Protein AF-A0A961VD46-F1 (afdb_monomer_lite)

Secondary structure (DSSP, 8-state):
--TT--HHHHHHHHHHTTPPPPGGGTTT-SS---GGG--PPPTTS-TTGGGSTTS-----TT-B-TTS-BSSPP----

Structure (mmCIF, N/CA/C/O backbone):
data_AF-A0A961VD46-F1
#
_entry.id   AF-A0A961VD46-F1
#
loop_
_atom_site.group_PDB
_atom_site.id
_atom_site.type_symbol
_atom_site.label_atom_id
_atom_site.label_alt_id
_atom_site.label_comp_id
_atom_site.label_asym_id
_atom_site.label_entity_id
_atom_site.label_seq_id
_atom_site.pdbx_PDB_ins_code
_atom_site.Cartn_x
_atom_site.Cartn_y
_atom_site.Cartn_z
_atom_site.occupancy
_atom_site.B_iso_or_equiv
_atom_site.auth_seq_id
_atom_site.auth_comp_id
_atom_site.auth_asym_id
_atom_site.auth_atom_id
_atom_site.pdbx_PDB_model_num
ATOM 1 N N . PRO A 1 1 ? 8.140 12.213 -2.440 1.00 90.88 1 PRO A N 1
ATOM 2 C CA . PRO A 1 1 ? 8.756 11.963 -3.770 1.00 90.88 1 PRO A CA 1
ATOM 3 C C . PRO A 1 1 ? 7.760 11.411 -4.805 1.00 90.88 1 PRO A C 1
ATOM 5 O O . PRO A 1 1 ? 7.773 11.882 -5.928 1.00 90.88 1 PRO A O 1
ATOM 8 N N . LEU A 1 2 ? 6.878 10.472 -4.439 1.00 95.31 2 LEU A N 1
ATOM 9 C CA . LEU A 1 2 ? 5.974 9.786 -5.384 1.00 95.31 2 LEU A CA 1
ATOM 10 C C . LEU A 1 2 ? 4.527 10.320 -5.388 1.00 95.31 2 LEU A C 1
ATOM 12 O O . LEU A 1 2 ? 3.603 9.602 -5.741 1.00 95.31 2 LEU A O 1
ATOM 16 N N . ALA A 1 3 ? 4.292 11.562 -4.953 1.00 93.88 3 ALA A N 1
ATOM 17 C CA . ALA A 1 3 ? 2.927 12.083 -4.790 1.00 93.88 3 ALA A CA 1
ATOM 18 C C . ALA A 1 3 ? 2.164 12.249 -6.120 1.00 93.88 3 ALA A C 1
ATOM 20 O O . ALA A 1 3 ? 0.939 12.214 -6.120 1.00 93.88 3 ALA A O 1
ATOM 21 N N . SER A 1 4 ? 2.882 12.436 -7.232 1.00 96.56 4 SER A N 1
ATOM 22 C CA . SER A 1 4 ? 2.318 12.557 -8.581 1.00 96.56 4 SER A CA 1
ATOM 23 C C . SER A 1 4 ? 2.256 11.234 -9.345 1.00 96.56 4 SER A C 1
ATOM 25 O O . SER A 1 4 ? 1.742 11.220 -10.457 1.00 96.56 4 SER A O 1
ATOM 27 N N . PHE A 1 5 ? 2.795 10.143 -8.792 1.00 97.31 5 PHE A N 1
ATOM 28 C CA . PHE A 1 5 ? 2.780 8.845 -9.461 1.00 97.31 5 PHE A CA 1
ATOM 29 C C . PHE A 1 5 ? 1.376 8.249 -9.404 1.00 97.31 5 PHE A C 1
ATOM 31 O O . PHE A 1 5 ? 0.753 8.173 -8.342 1.00 97.31 5 PHE A O 1
ATOM 38 N N . THR A 1 6 ? 0.908 7.768 -10.546 1.00 96.19 6 THR A N 1
ATOM 39 C CA . THR A 1 6 ? -0.255 6.890 -10.634 1.00 96.19 6 THR A CA 1
ATOM 40 C C . THR A 1 6 ? 0.139 5.445 -10.313 1.00 96.19 6 THR A C 1
ATOM 42 O O . THR A 1 6 ? 1.319 5.092 -10.243 1.00 96.19 6 THR A O 1
ATOM 45 N N . SER A 1 7 ? -0.848 4.563 -10.141 1.00 91.44 7 SER A N 1
ATOM 46 C CA . SER A 1 7 ? -0.595 3.122 -9.991 1.00 91.44 7 SER A CA 1
ATOM 47 C C . SER A 1 7 ? 0.104 2.516 -11.214 1.00 91.44 7 SER A C 1
ATOM 49 O O . SER A 1 7 ? 0.916 1.604 -11.061 1.00 91.44 7 SER A O 1
ATOM 51 N N . VAL A 1 8 ? -0.177 3.043 -12.409 1.00 95.25 8 VAL A N 1
ATOM 52 C CA . VAL A 1 8 ? 0.469 2.626 -13.660 1.00 95.25 8 VAL A CA 1
ATOM 53 C C . VAL A 1 8 ? 1.945 3.018 -13.652 1.00 95.25 8 VAL A C 1
ATOM 55 O O . VAL A 1 8 ? 2.787 2.187 -13.988 1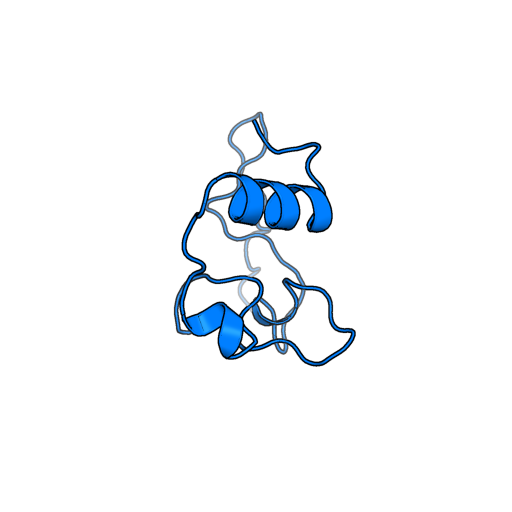.00 95.25 8 VAL A O 1
ATOM 58 N N . ASP A 1 9 ? 2.270 4.228 -13.188 1.00 97.62 9 ASP A N 1
ATOM 59 C CA . ASP A 1 9 ? 3.658 4.697 -13.092 1.00 97.62 9 ASP A CA 1
ATOM 60 C C . ASP A 1 9 ? 4.472 3.845 -12.113 1.00 97.62 9 ASP A C 1
ATOM 62 O O . ASP A 1 9 ? 5.601 3.459 -12.411 1.00 97.62 9 ASP A O 1
ATOM 66 N N . VAL A 1 10 ? 3.886 3.489 -10.962 1.00 95.56 10 VAL A N 1
ATOM 67 C CA . VAL A 1 10 ? 4.530 2.593 -9.986 1.00 95.56 10 VAL A CA 1
ATOM 68 C C . VAL A 1 10 ? 4.803 1.222 -10.605 1.00 95.56 10 VAL A C 1
ATOM 70 O O . VAL A 1 10 ? 5.922 0.723 -10.502 1.00 95.56 10 VAL A O 1
ATOM 73 N N . ALA A 1 11 ? 3.817 0.622 -11.280 1.00 94.25 11 ALA A N 1
ATOM 74 C CA . ALA A 1 11 ? 3.979 -0.686 -11.912 1.00 94.25 11 ALA A CA 1
ATOM 75 C C . ALA A 1 11 ? 5.035 -0.667 -13.032 1.00 94.25 11 ALA A C 1
ATOM 77 O O . ALA A 1 11 ? 5.862 -1.577 -13.121 1.00 94.25 11 ALA A O 1
ATOM 78 N N . ALA A 1 12 ? 5.042 0.385 -13.858 1.00 97.50 12 ALA A N 1
ATOM 79 C CA . ALA A 1 12 ? 6.034 0.571 -14.911 1.00 97.50 12 ALA A CA 1
ATOM 80 C C . ALA A 1 12 ? 7.447 0.720 -14.332 1.00 97.50 12 ALA A C 1
ATOM 82 O O . ALA A 1 12 ? 8.374 0.070 -14.813 1.00 97.50 12 ALA A O 1
ATOM 83 N N . TYR A 1 13 ? 7.600 1.510 -13.265 1.00 98.00 13 TYR A N 1
ATOM 84 C CA . TYR A 1 13 ? 8.880 1.700 -12.590 1.00 98.00 13 TYR A CA 1
ATOM 85 C C . TYR A 1 13 ? 9.391 0.399 -11.959 1.00 98.00 13 TYR A C 1
ATOM 87 O O . TYR A 1 13 ? 10.544 0.030 -12.160 1.00 98.00 13 TYR A O 1
ATOM 95 N N . MET A 1 14 ? 8.529 -0.342 -11.253 1.00 97.56 14 MET A N 1
ATOM 96 C CA . MET A 1 14 ? 8.903 -1.639 -10.678 1.00 97.56 14 MET A CA 1
ATOM 97 C C . MET A 1 14 ? 9.403 -2.612 -11.747 1.00 97.56 14 MET A C 1
ATOM 99 O O . MET A 1 14 ? 10.427 -3.255 -11.542 1.00 97.56 14 MET A O 1
ATOM 103 N N . LYS A 1 15 ? 8.722 -2.677 -12.899 1.00 97.38 15 LYS A N 1
ATOM 104 C CA . LYS A 1 15 ? 9.130 -3.525 -14.025 1.00 97.38 15 LYS A CA 1
ATOM 105 C C . LYS A 1 15 ? 10.446 -3.069 -14.657 1.00 97.38 15 LYS A C 1
ATOM 107 O O . LYS A 1 15 ? 11.276 -3.907 -14.972 1.00 97.38 15 LYS A O 1
ATOM 112 N N . ALA A 1 16 ? 10.635 -1.766 -14.858 1.00 98.38 16 ALA A N 1
ATOM 113 C CA . ALA A 1 16 ? 11.846 -1.222 -15.480 1.00 98.38 16 ALA A CA 1
ATOM 114 C C . ALA A 1 16 ? 13.113 -1.430 -14.631 1.00 98.38 16 ALA A C 1
ATOM 116 O O . ALA A 1 16 ? 14.219 -1.355 -15.160 1.00 98.38 16 ALA A O 1
ATOM 117 N N . HIS A 1 17 ? 12.946 -1.668 -13.330 1.00 98.38 17 HIS A N 1
ATOM 118 C CA . HIS A 1 17 ? 14.031 -1.812 -12.362 1.00 98.38 17 HIS A CA 1
ATOM 119 C C . HIS A 1 17 ? 14.068 -3.190 -11.686 1.00 98.38 17 HIS A C 1
ATOM 121 O O . HIS A 1 17 ? 14.730 -3.333 -10.660 1.00 98.38 17 HIS A O 1
ATOM 127 N N . ASP A 1 18 ? 13.346 -4.178 -12.224 1.00 97.94 18 ASP A N 1
ATOM 128 C CA . ASP A 1 18 ? 13.290 -5.552 -11.708 1.00 97.94 18 ASP A CA 1
ATOM 129 C C . ASP A 1 18 ? 13.010 -5.633 -10.192 1.00 97.94 18 ASP A C 1
ATOM 131 O O . ASP A 1 18 ? 13.560 -6.463 -9.465 1.00 97.94 18 ASP A O 1
ATOM 135 N N . LEU A 1 19 ? 12.139 -4.748 -9.690 1.00 97.94 19 LEU A N 1
ATOM 136 C CA . LEU A 1 19 ? 11.792 -4.707 -8.273 1.00 97.94 19 LEU A CA 1
ATOM 137 C C . LEU A 1 19 ? 10.787 -5.820 -7.946 1.00 97.94 19 LEU A C 1
ATOM 139 O O . LEU A 1 19 ? 9.701 -5.854 -8.539 1.00 97.94 19 LEU A O 1
ATOM 143 N N . PRO A 1 20 ? 11.085 -6.706 -6.978 1.00 96.81 20 PRO A N 1
ATOM 144 C CA . PRO A 1 20 ? 10.180 -7.792 -6.640 1.00 96.81 20 PRO A CA 1
ATOM 145 C C . PRO A 1 20 ? 8.900 -7.243 -5.986 1.00 96.81 20 PRO A C 1
ATOM 147 O O . PRO A 1 20 ? 8.978 -6.412 -5.073 1.00 96.81 20 PRO A O 1
ATOM 150 N N . PRO A 1 21 ? 7.706 -7.700 -6.404 1.00 95.50 21 PRO A N 1
ATOM 151 C CA . PRO A 1 21 ? 6.475 -7.374 -5.704 1.00 95.50 21 PRO A CA 1
ATOM 152 C C . PRO A 1 21 ? 6.406 -8.114 -4.366 1.00 95.50 21 PRO A C 1
ATOM 154 O O . PRO A 1 21 ? 6.998 -9.177 -4.178 1.00 95.50 21 PRO A O 1
ATOM 157 N N . HIS A 1 22 ? 5.616 -7.582 -3.435 1.00 96.56 22 HIS A N 1
ATOM 158 C CA . HIS A 1 22 ? 5.281 -8.327 -2.228 1.00 96.56 22 HIS A CA 1
ATOM 159 C C . HIS A 1 22 ? 4.439 -9.568 -2.604 1.00 96.56 22 HIS A C 1
ATOM 161 O O . HIS A 1 22 ? 3.479 -9.405 -3.360 1.00 96.56 22 HIS A O 1
ATOM 167 N N . PRO A 1 23 ? 4.707 -10.775 -2.062 1.00 97.25 23 PRO A N 1
ATOM 168 C CA . PRO A 1 23 ? 4.008 -12.008 -2.455 1.00 97.25 23 PRO A CA 1
ATOM 169 C C . PRO A 1 23 ? 2.476 -11.910 -2.406 1.00 97.25 23 PRO A C 1
ATOM 171 O O . PRO A 1 23 ? 1.798 -12.271 -3.363 1.00 97.25 23 PRO A O 1
ATOM 174 N N . LEU A 1 24 ? 1.939 -11.294 -1.347 1.00 97.38 24 LEU A N 1
ATOM 175 C CA . LEU A 1 24 ? 0.496 -11.068 -1.171 1.00 97.38 24 LEU A CA 1
ATOM 176 C C . LEU A 1 24 ? -0.175 -10.260 -2.301 1.00 97.38 24 LEU A C 1
ATOM 178 O O . LEU A 1 24 ? -1.395 -10.309 -2.440 1.00 97.38 24 LEU A O 1
ATOM 182 N N . VAL A 1 25 ? 0.571 -9.524 -3.131 1.00 95.56 25 VAL A N 1
ATOM 183 C CA . VAL A 1 25 ? -0.016 -8.841 -4.298 1.00 95.56 25 VAL A CA 1
ATOM 184 C C . VAL A 1 25 ? -0.624 -9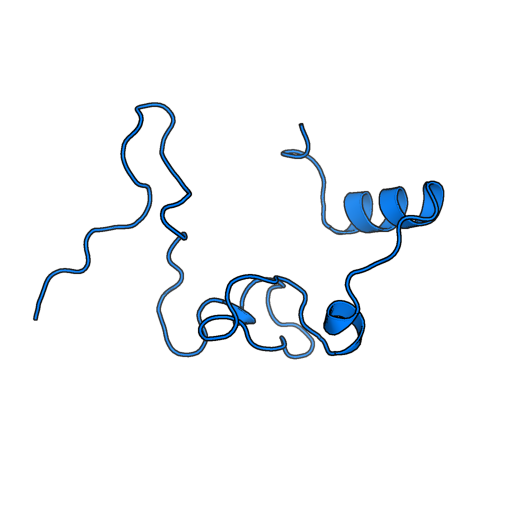.860 -5.265 1.00 95.56 25 VAL A C 1
ATOM 186 O O . VAL A 1 25 ? -1.713 -9.620 -5.785 1.00 95.56 25 VAL A O 1
ATOM 189 N N . ALA A 1 26 ? 0.017 -11.021 -5.445 1.00 95.19 26 ALA A N 1
ATOM 190 C CA . ALA A 1 26 ? -0.506 -12.111 -6.271 1.00 95.19 26 ALA A CA 1
ATOM 191 C C . ALA A 1 26 ? -1.791 -12.732 -5.692 1.00 95.19 26 ALA A C 1
ATOM 193 O O . ALA A 1 26 ? -2.599 -13.291 -6.427 1.00 95.19 26 ALA A O 1
ATOM 194 N N . GLU A 1 27 ? -2.010 -12.580 -4.386 1.00 96.38 27 GLU A N 1
ATOM 195 C CA . GLU A 1 27 ? -3.204 -13.036 -3.668 1.00 96.38 27 GLU A CA 1
ATOM 196 C C . GLU A 1 27 ? -4.306 -11.957 -3.598 1.00 96.38 27 GLU A C 1
ATOM 198 O O . GLU A 1 27 ? -5.320 -12.132 -2.925 1.00 96.38 27 GLU A O 1
ATOM 203 N N . GLY A 1 28 ? -4.125 -10.822 -4.287 1.00 95.44 28 GLY A N 1
ATOM 204 C CA . GLY A 1 28 ? -5.118 -9.746 -4.369 1.00 95.44 28 GLY A CA 1
ATOM 205 C C . GLY A 1 28 ? -4.997 -8.667 -3.287 1.00 95.44 28 GLY A C 1
ATOM 206 O O . GLY A 1 28 ? -5.895 -7.833 -3.150 1.00 95.44 28 GLY A O 1
ATOM 207 N N . TYR A 1 29 ? -3.902 -8.627 -2.522 1.00 97.19 29 TYR A N 1
ATOM 208 C CA . TYR A 1 29 ? -3.650 -7.562 -1.545 1.00 97.19 29 TYR A CA 1
ATOM 209 C C . TYR A 1 29 ? -2.978 -6.347 -2.204 1.00 97.19 29 TYR A C 1
ATOM 211 O O . TYR A 1 29 ? -1.758 -6.191 -2.165 1.00 97.19 29 TYR A O 1
ATOM 219 N N . LEU A 1 30 ? -3.778 -5.448 -2.788 1.00 94.81 30 LEU A N 1
ATOM 220 C CA . LEU A 1 30 ? -3.266 -4.256 -3.489 1.00 94.81 30 LEU A CA 1
ATOM 221 C C . LEU A 1 30 ? -2.872 -3.090 -2.561 1.00 94.81 30 LEU A C 1
ATOM 223 O O . LEU A 1 30 ? -2.181 -2.163 -2.980 1.00 94.81 30 LEU A O 1
ATOM 227 N N . SER A 1 31 ? -3.269 -3.136 -1.288 1.00 95.88 31 SER A N 1
ATOM 228 C CA . SER A 1 31 ? -2.809 -2.216 -0.245 1.00 95.88 31 SER A CA 1
ATOM 229 C C . SER A 1 31 ? -2.549 -2.998 1.031 1.00 95.88 31 SER A C 1
ATOM 231 O O . SER A 1 31 ? -3.489 -3.489 1.647 1.00 95.88 31 SER A O 1
ATOM 233 N N . ILE A 1 32 ? -1.284 -3.102 1.437 1.00 96.44 32 ILE A N 1
ATOM 234 C CA . ILE A 1 32 ? -0.855 -3.945 2.559 1.00 96.44 32 ILE A CA 1
ATOM 235 C C . ILE A 1 32 ? -0.595 -3.075 3.795 1.00 96.44 32 ILE A C 1
ATOM 237 O O . ILE A 1 32 ? 0.064 -2.038 3.719 1.00 96.44 32 ILE A O 1
ATOM 241 N N . GLY A 1 33 ? -1.148 -3.473 4.940 1.00 94.25 33 GLY A N 1
ATOM 242 C CA . GLY A 1 33 ? -0.874 -2.880 6.249 1.00 94.25 33 GLY A CA 1
ATOM 243 C C . GLY A 1 33 ? -0.733 -3.959 7.318 1.00 94.25 33 GLY A C 1
ATOM 244 O O . GLY A 1 33 ? -0.202 -5.032 7.052 1.00 94.25 33 GLY A O 1
ATOM 245 N N . CYS A 1 34 ? -1.229 -3.701 8.530 1.00 94.19 34 CYS A N 1
ATOM 246 C CA .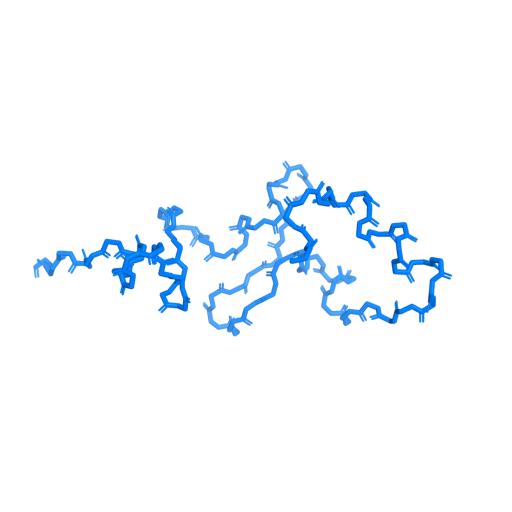 CYS A 1 34 ? -1.260 -4.720 9.579 1.00 94.19 34 CYS A CA 1
ATOM 247 C C . CYS A 1 34 ? -2.226 -5.857 9.205 1.00 94.19 34 CYS A C 1
ATOM 249 O O . CYS A 1 34 ? -3.313 -5.598 8.677 1.00 94.19 34 CYS A O 1
ATOM 251 N N . ALA A 1 35 ? -1.864 -7.091 9.564 1.00 93.88 35 ALA A N 1
ATOM 252 C CA . ALA A 1 35 ? -2.658 -8.295 9.313 1.00 93.88 35 ALA A CA 1
ATOM 253 C C . ALA A 1 35 ? -4.156 -8.190 9.695 1.00 93.88 35 ALA A C 1
ATOM 255 O O . ALA A 1 35 ? -4.983 -8.530 8.855 1.00 93.88 35 ALA A O 1
ATOM 256 N N . PRO A 1 36 ? -4.566 -7.664 10.874 1.00 91.62 36 PRO A N 1
ATOM 257 C CA . PRO A 1 36 ? -5.986 -7.649 11.254 1.00 91.62 36 PRO A CA 1
ATOM 258 C C . PRO A 1 36 ? -6.842 -6.628 10.486 1.00 91.62 36 PRO A C 1
ATOM 260 O O . PRO A 1 36 ? -8.060 -6.619 10.628 1.00 91.62 36 PRO A O 1
ATOM 263 N N . CYS A 1 37 ? -6.227 -5.728 9.712 1.00 89.81 37 CYS A N 1
ATOM 264 C CA . CYS A 1 37 ? -6.911 -4.609 9.052 1.00 89.81 37 CYS A CA 1
ATOM 265 C C . CYS A 1 37 ? -6.595 -4.546 7.552 1.00 89.81 37 CYS A C 1
ATOM 267 O O . CYS A 1 37 ? -6.567 -3.462 6.963 1.00 89.81 37 CYS A O 1
ATOM 269 N N . THR A 1 38 ? -6.285 -5.695 6.954 1.00 95.50 38 THR A N 1
ATOM 270 C CA . THR A 1 38 ? -5.972 -5.815 5.533 1.00 95.50 38 THR A CA 1
ATOM 271 C C . THR A 1 38 ? -6.648 -7.064 4.980 1.00 95.50 38 THR A C 1
ATOM 273 O O . THR A 1 38 ? -6.464 -8.152 5.509 1.00 95.50 38 THR A O 1
ATOM 276 N N . THR A 1 39 ? -7.421 -6.907 3.910 1.00 96.69 39 THR A N 1
ATOM 277 C CA . THR A 1 39 ? -8.064 -8.009 3.179 1.00 96.69 39 THR A CA 1
ATOM 278 C C . THR A 1 39 ? -7.765 -7.887 1.682 1.00 96.69 39 THR A C 1
ATOM 280 O O . THR A 1 39 ? -7.457 -6.776 1.232 1.00 96.69 39 THR A O 1
ATOM 283 N N . PRO A 1 40 ? -7.865 -8.977 0.899 1.00 97.25 40 PRO A N 1
ATOM 284 C CA . PRO A 1 40 ? -7.826 -8.888 -0.554 1.00 97.25 40 PRO A CA 1
ATOM 285 C C . PRO A 1 40 ? -8.935 -7.973 -1.087 1.00 97.25 40 PRO A C 1
ATOM 287 O O . PRO A 1 40 ? -10.007 -7.835 -0.479 1.00 97.25 40 PRO A O 1
ATOM 290 N N . VAL A 1 41 ? -8.686 -7.357 -2.239 1.00 96.56 41 VAL A N 1
ATOM 291 C CA . VAL A 1 41 ? -9.708 -6.602 -2.974 1.00 96.56 41 VAL A CA 1
ATOM 292 C C . VAL A 1 41 ? -10.374 -7.482 -4.029 1.00 96.56 41 VAL A C 1
ATOM 294 O O . VAL A 1 41 ? -9.765 -8.412 -4.558 1.00 96.56 41 VAL A O 1
ATOM 297 N N . LYS A 1 42 ? -11.639 -7.195 -4.340 1.00 94.31 42 LYS A N 1
ATOM 298 C CA . LYS A 1 42 ? -12.362 -7.847 -5.443 1.00 94.31 42 LYS A CA 1
ATOM 299 C C . LYS A 1 42 ? -12.078 -7.139 -6.776 1.00 94.31 42 LYS A C 1
ATOM 301 O O . LYS A 1 42 ? -11.712 -5.962 -6.770 1.00 94.31 42 LYS A O 1
ATOM 306 N N . PRO A 1 43 ? -12.288 -7.804 -7.928 1.00 93.06 43 PRO A N 1
ATOM 307 C CA . PRO A 1 43 ? -12.198 -7.146 -9.229 1.00 93.06 43 PRO A CA 1
ATOM 308 C C . PRO A 1 43 ? -13.078 -5.889 -9.290 1.00 93.06 43 PRO A C 1
ATOM 310 O O . PRO A 1 43 ? -14.258 -5.939 -8.951 1.00 93.06 43 PRO A O 1
ATOM 313 N N . GLY A 1 44 ? -12.491 -4.765 -9.706 1.00 92.56 44 GLY A N 1
ATOM 314 C CA . GLY A 1 44 ? -13.173 -3.469 -9.806 1.00 92.56 44 GLY A CA 1
ATOM 315 C C . GLY A 1 44 ? -13.267 -2.663 -8.503 1.00 92.56 44 GLY A C 1
ATOM 316 O O . GLY A 1 44 ? -13.717 -1.520 -8.548 1.00 92.56 44 GLY A O 1
ATOM 317 N N . GLU A 1 45 ? -12.836 -3.200 -7.357 1.00 93.62 45 GLU A N 1
ATOM 318 C CA . GLU A 1 45 ? -12.737 -2.414 -6.122 1.00 93.62 45 GLU A CA 1
ATOM 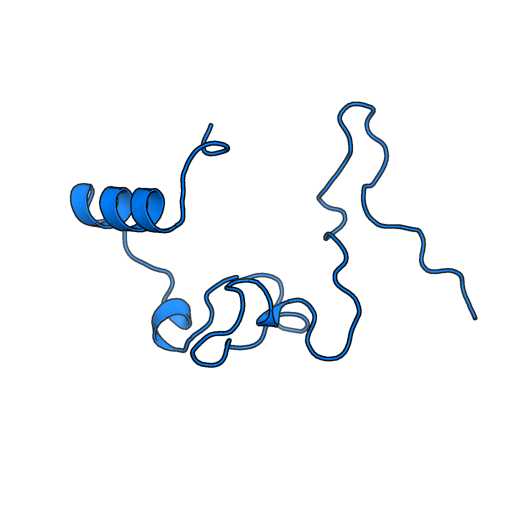319 C C . GLU A 1 45 ? -11.555 -1.429 -6.161 1.00 93.62 45 GLU A C 1
ATOM 321 O O . GLU A 1 45 ? -10.536 -1.662 -6.813 1.00 93.62 45 GLU A O 1
ATOM 326 N N . ASP A 1 46 ? -11.675 -0.338 -5.398 1.00 93.12 46 ASP A N 1
ATOM 327 C CA . ASP A 1 46 ? -10.547 0.547 -5.092 1.00 93.12 46 ASP A CA 1
ATOM 328 C C . ASP A 1 46 ? -9.391 -0.260 -4.475 1.00 93.12 46 ASP A C 1
ATOM 330 O O . ASP A 1 46 ? -9.603 -1.117 -3.614 1.00 93.12 46 ASP A O 1
ATOM 334 N N . SER A 1 47 ? -8.151 0.037 -4.869 1.00 93.81 47 SER A N 1
ATOM 335 C CA . SER A 1 47 ? -6.969 -0.727 -4.442 1.00 93.81 47 SER A CA 1
ATOM 336 C C . SER A 1 47 ? -6.738 -0.718 -2.926 1.00 93.81 47 SER A C 1
ATOM 338 O O . SER A 1 47 ? -6.072 -1.610 -2.396 1.00 93.81 47 SER A O 1
ATOM 340 N N . ARG A 1 48 ? -7.302 0.258 -2.200 1.00 94.69 48 ARG A N 1
ATOM 341 C CA . ARG A 1 48 ? -7.247 0.352 -0.736 1.00 94.69 48 ARG A CA 1
ATOM 342 C C . ARG A 1 48 ? -8.525 -0.134 -0.049 1.00 94.69 48 ARG A C 1
ATOM 344 O O . ARG A 1 48 ? -8.550 -0.139 1.182 1.00 94.69 48 ARG A O 1
ATOM 351 N N . ALA A 1 49 ? -9.556 -0.579 -0.774 1.00 95.06 49 ALA A N 1
ATOM 352 C CA . ALA A 1 49 ? -10.840 -1.004 -0.199 1.00 95.06 49 ALA A CA 1
ATOM 353 C C . ALA A 1 49 ? -10.682 -2.068 0.902 1.00 95.06 49 ALA A C 1
ATOM 355 O O . ALA A 1 49 ? -11.372 -2.030 1.922 1.00 95.06 49 ALA A O 1
ATOM 356 N N . GLY A 1 50 ? -9.701 -2.963 0.750 1.00 95.00 50 GLY A N 1
ATOM 357 C CA . GLY A 1 50 ? -9.395 -4.006 1.725 1.00 95.00 50 GLY A CA 1
ATOM 358 C C . GLY A 1 50 ? -8.946 -3.507 3.107 1.00 95.00 50 GLY A C 1
ATOM 359 O O . GLY A 1 50 ? -8.929 -4.301 4.047 1.00 95.00 50 GLY A O 1
ATOM 360 N N . ARG A 1 51 ? -8.608 -2.215 3.257 1.00 95.81 51 ARG A N 1
ATOM 361 C CA . ARG A 1 51 ? -8.177 -1.588 4.523 1.00 95.81 51 ARG A CA 1
ATOM 362 C C . ARG A 1 51 ? -9.330 -1.163 5.437 1.00 95.81 51 ARG A C 1
ATOM 364 O O . ARG A 1 51 ? -9.100 -0.945 6.624 1.00 95.81 51 ARG A O 1
ATOM 371 N N . TRP A 1 52 ? -10.546 -1.054 4.898 1.00 91.56 52 TRP A N 1
ATOM 372 C CA . TRP A 1 52 ? -11.738 -0.563 5.609 1.00 91.56 52 TRP A CA 1
ATOM 373 C C . TRP A 1 52 ? -12.960 -1.445 5.358 1.00 91.56 52 TRP A C 1
ATOM 375 O O . TRP A 1 52 ? -14.086 -0.975 5.211 1.00 91.56 52 TRP A O 1
ATOM 385 N N . ARG A 1 53 ? -12.745 -2.757 5.254 1.00 89.75 53 ARG A N 1
ATOM 386 C CA . ARG A 1 53 ? -13.830 -3.710 5.027 1.00 89.75 53 ARG A CA 1
ATOM 387 C C . ARG A 1 53 ? -14.843 -3.618 6.175 1.00 89.75 53 ARG A C 1
ATOM 389 O O . ARG A 1 53 ? -14.502 -3.899 7.318 1.00 89.75 53 ARG A O 1
ATOM 396 N N . GLY A 1 54 ? -16.075 -3.219 5.863 1.00 86.19 54 GLY A N 1
ATOM 397 C CA . GLY A 1 54 ? -17.133 -3.064 6.866 1.00 86.19 54 GLY A CA 1
ATOM 398 C C . GLY A 1 54 ? -16.971 -1.847 7.786 1.00 86.19 54 GLY A C 1
ATOM 399 O O . GLY A 1 54 ? -17.605 -1.805 8.837 1.00 86.19 54 GLY A O 1
ATOM 400 N N . SER A 1 55 ? -16.138 -0.866 7.426 1.00 85.19 55 SER A N 1
ATOM 401 C CA . SER A 1 55 ? -15.982 0.390 8.165 1.00 85.19 55 SER A CA 1
ATOM 402 C C . SER A 1 55 ? -15.896 1.595 7.229 1.00 85.19 55 SER A C 1
ATOM 404 O O . SER A 1 55 ? -15.722 1.463 6.018 1.00 85.19 55 SER A O 1
ATOM 406 N N . GLU A 1 56 ? -16.048 2.797 7.782 1.00 86.25 56 GLU A N 1
ATOM 407 C CA . GLU A 1 56 ? -15.832 4.019 7.013 1.00 86.25 56 GLU A CA 1
ATOM 408 C C . GLU A 1 56 ? -14.351 4.202 6.662 1.00 86.25 56 GLU A C 1
ATOM 410 O O . GLU A 1 56 ? -13.447 3.894 7.449 1.00 86.25 56 GLU A O 1
ATOM 415 N N . LYS A 1 57 ? -14.097 4.774 5.482 1.00 85.88 57 LYS A N 1
ATOM 416 C CA . LYS A 1 57 ? -12.748 5.117 5.033 1.00 85.88 57 LYS A CA 1
ATOM 417 C C . LYS A 1 57 ? -12.140 6.170 5.960 1.00 85.88 57 LYS A C 1
ATOM 419 O O . LYS A 1 57 ? -12.543 7.331 5.952 1.00 85.88 57 LYS A O 1
ATOM 424 N N . THR A 1 58 ? -11.123 5.774 6.719 1.00 88.50 58 THR A N 1
ATOM 425 C CA . THR A 1 58 ? -10.384 6.658 7.630 1.00 88.50 58 THR A CA 1
ATOM 426 C C . THR A 1 58 ? -8.886 6.438 7.501 1.00 88.50 58 THR A C 1
ATOM 428 O O . THR A 1 58 ? -8.416 5.309 7.372 1.00 88.50 58 THR A O 1
ATOM 431 N N . GLU A 1 59 ? -8.095 7.504 7.517 1.00 91.00 59 GLU A N 1
ATOM 432 C CA . GLU A 1 59 ? -6.649 7.339 7.410 1.00 91.00 59 GLU A CA 1
ATOM 433 C C . GLU A 1 59 ? -6.068 6.645 8.652 1.00 91.00 59 GLU A C 1
ATOM 435 O O . GLU A 1 59 ? -6.560 6.786 9.773 1.00 91.00 59 GLU A O 1
ATOM 440 N N . CYS A 1 60 ? -4.998 5.870 8.464 1.00 89.69 60 CYS A N 1
ATOM 441 C CA . CYS A 1 60 ? -4.186 5.413 9.590 1.00 89.69 60 CYS A CA 1
ATOM 442 C C . CYS A 1 60 ? -3.530 6.639 10.256 1.00 89.69 60 CYS A C 1
ATOM 444 O O . CYS A 1 60 ? -3.305 7.659 9.627 1.00 89.69 60 CYS A O 1
ATOM 446 N N . GLY A 1 61 ? -3.181 6.607 11.533 1.00 90.25 61 GLY A N 1
ATOM 447 C CA . GLY A 1 61 ? -2.623 7.791 12.222 1.00 90.25 61 GLY A CA 1
ATOM 448 C C . GLY A 1 61 ? -1.147 7.680 12.437 1.00 90.25 61 GLY A C 1
ATOM 449 O O . GLY A 1 61 ? -0.617 8.234 13.388 1.00 90.25 61 GLY A O 1
ATOM 450 N N . ILE A 1 62 ? -0.523 6.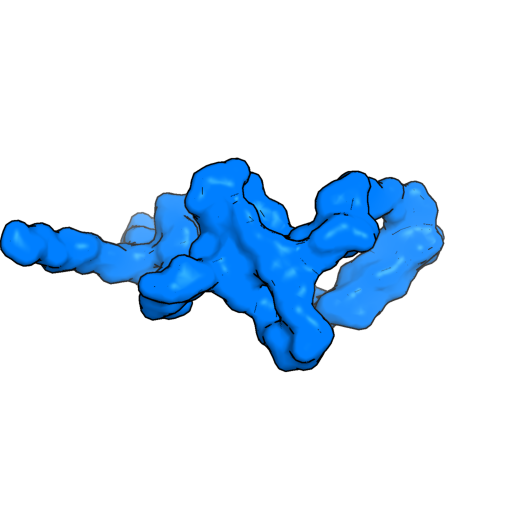986 11.498 1.00 91.75 62 ILE A N 1
ATOM 451 C CA . ILE A 1 62 ? 0.753 7.424 10.962 1.00 91.75 62 ILE A CA 1
ATOM 452 C C . ILE A 1 62 ? 0.586 8.681 10.080 1.00 91.75 62 ILE A C 1
ATOM 454 O O . ILE A 1 62 ? 1.576 9.328 9.763 1.00 91.75 62 ILE A O 1
ATOM 458 N N . HIS A 1 63 ? -0.643 9.047 9.677 1.00 92.31 63 HIS A N 1
ATOM 459 C CA . HIS A 1 63 ? -0.906 10.230 8.858 1.00 92.31 63 HIS A CA 1
ATOM 460 C C . HIS A 1 63 ? -1.221 11.465 9.712 1.00 92.31 63 HIS A C 1
ATOM 462 O O . HIS A 1 63 ? -2.166 11.482 10.510 1.00 92.31 63 HIS A O 1
ATOM 468 N N . PHE A 1 64 ? -0.449 12.524 9.471 1.00 93.19 64 PHE A N 1
ATOM 469 C CA . PHE A 1 64 ? -0.578 13.835 10.097 1.00 93.19 64 PHE A CA 1
ATOM 470 C C . PHE A 1 64 ? -0.726 14.911 9.021 1.00 93.19 64 PHE A C 1
ATOM 472 O O . PHE A 1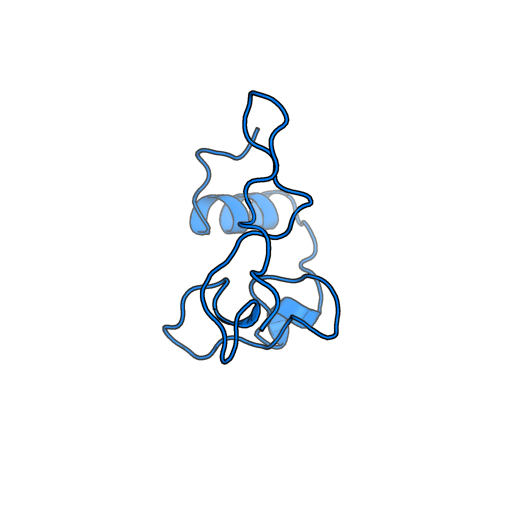 64 ? -0.200 14.801 7.914 1.00 93.19 64 PHE A O 1
ATOM 479 N N . THR A 1 65 ? -1.456 15.965 9.355 1.00 91.94 65 THR A N 1
ATOM 480 C CA . THR A 1 65 ? -1.488 17.202 8.575 1.00 91.94 65 THR A CA 1
ATOM 481 C C . THR A 1 65 ? -0.120 17.886 8.615 1.00 91.94 65 THR A C 1
ATOM 483 O O . THR A 1 65 ? 0.704 17.598 9.485 1.00 91.94 65 THR A O 1
ATOM 486 N N . ARG A 1 66 ? 0.110 18.864 7.729 1.00 90.62 66 ARG A N 1
ATOM 487 C CA . ARG A 1 66 ? 1.351 19.665 7.733 1.00 90.62 66 ARG A CA 1
ATOM 488 C C . ARG A 1 66 ? 1.623 20.368 9.069 1.00 90.62 66 ARG A C 1
ATOM 490 O O . ARG A 1 66 ? 2.773 20.628 9.387 1.00 90.62 66 ARG A O 1
ATOM 497 N N . ASN A 1 67 ? 0.579 20.613 9.861 1.00 92.94 67 ASN A N 1
ATOM 498 C CA . ASN A 1 67 ? 0.665 21.261 11.171 1.00 92.94 67 ASN A CA 1
ATOM 499 C C . ASN A 1 67 ? 0.826 20.247 12.323 1.00 92.94 67 ASN A C 1
ATOM 501 O O . ASN A 1 67 ? 0.555 20.582 13.472 1.00 92.94 67 ASN A O 1
ATOM 505 N N . GLY A 1 68 ? 1.163 18.987 12.025 1.00 89.94 68 GLY A N 1
ATOM 506 C CA . GLY A 1 68 ? 1.394 17.938 13.024 1.00 89.94 68 GLY A CA 1
ATOM 507 C C . GLY A 1 68 ? 0.130 17.374 13.683 1.00 89.94 68 GLY A C 1
ATOM 508 O O . GLY A 1 68 ? 0.226 16.535 14.572 1.00 89.94 68 GLY A O 1
ATOM 509 N N . LYS A 1 69 ? -1.071 17.789 13.260 1.00 90.00 69 LYS A N 1
ATOM 510 C CA . LYS A 1 69 ? -2.331 17.241 13.795 1.00 90.00 69 LYS A CA 1
ATOM 511 C C . LYS A 1 69 ? -2.666 15.904 13.125 1.00 90.00 69 LYS A C 1
ATOM 513 O O . LYS A 1 69 ? -2.569 15.856 11.896 1.00 90.00 69 LYS A O 1
ATOM 518 N N . PRO A 1 70 ? -3.088 14.857 13.859 1.00 89.69 70 PRO A N 1
ATOM 519 C CA . PRO A 1 70 ? -3.519 13.591 13.263 1.00 89.69 70 PRO A CA 1
ATOM 520 C C . PRO A 1 70 ? -4.638 13.797 12.236 1.00 89.69 70 PRO A C 1
ATOM 522 O O . PRO A 1 70 ? -5.556 14.578 12.473 1.00 89.69 70 PRO A O 1
ATOM 525 N N . VAL A 1 71 ? -4.575 13.085 11.107 1.00 88.56 71 VAL A N 1
ATOM 526 C CA . VAL A 1 71 ? -5.645 13.115 10.087 1.00 88.56 71 VAL A CA 1
ATOM 527 C C . VAL A 1 71 ? -6.856 12.297 10.535 1.00 88.56 71 VAL A C 1
ATOM 529 O O . VAL A 1 71 ? -7.992 12.636 10.205 1.00 88.56 71 VAL A O 1
ATOM 532 N N . ARG A 1 72 ? -6.634 11.227 11.309 1.00 82.19 72 ARG A N 1
ATOM 533 C CA . ARG A 1 72 ? -7.738 10.428 11.849 1.00 82.19 72 ARG A CA 1
ATOM 534 C C . ARG A 1 72 ? -8.587 11.292 12.773 1.00 82.19 72 ARG A C 1
ATOM 536 O O . ARG A 1 72 ? -8.057 11.883 13.714 1.00 82.19 72 ARG A O 1
ATOM 543 N N . LYS A 1 73 ? -9.903 11.288 12.569 1.00 69.81 73 LYS A N 1
ATOM 544 C CA . LYS A 1 73 ? -10.831 11.805 13.577 1.00 69.81 73 LYS A CA 1
ATOM 545 C C . LYS A 1 73 ? -10.723 10.935 14.831 1.00 69.81 73 LYS A C 1
ATOM 547 O O . LYS A 1 73 ? -10.609 9.712 14.723 1.00 69.81 73 LYS A O 1
ATOM 552 N N . ALA A 1 74 ? -10.735 11.558 16.009 1.00 61.66 74 ALA A N 1
ATOM 553 C CA . ALA A 1 74 ? -10.864 10.819 17.258 1.00 61.66 74 ALA A CA 1
ATOM 554 C C . ALA A 1 74 ? -12.149 9.986 17.185 1.00 61.66 74 ALA A C 1
ATOM 556 O O . ALA A 1 74 ? -13.201 10.502 16.801 1.00 61.66 74 ALA A O 1
ATOM 557 N N . ARG A 1 75 ? -12.058 8.692 17.500 1.00 60.84 75 ARG A N 1
ATOM 558 C CA . ARG A 1 75 ? -13.250 7.860 17.644 1.00 60.84 75 ARG A CA 1
ATOM 559 C C . ARG A 1 75 ? -14.016 8.452 18.827 1.00 60.84 75 ARG A C 1
ATOM 561 O O . ARG A 1 75 ? -13.489 8.443 19.936 1.00 60.84 75 ARG A O 1
ATOM 568 N N . VAL A 1 76 ? -15.187 9.038 18.583 1.00 49.97 76 VAL A N 1
ATOM 569 C CA . VAL A 1 76 ? -16.082 9.427 19.677 1.00 49.97 76 VAL A CA 1
ATOM 570 C C . VAL A 1 76 ? -16.429 8.121 20.383 1.00 49.97 76 VAL A C 1
ATOM 572 O O . VAL A 1 76 ? -16.897 7.184 19.732 1.00 49.97 76 VAL A O 1
ATOM 575 N N . ALA A 1 77 ? -16.062 8.005 21.658 1.00 47.50 77 ALA A N 1
ATOM 576 C CA . ALA A 1 77 ? -16.479 6.872 22.466 1.00 47.50 77 ALA A CA 1
ATOM 577 C C . ALA A 1 77 ? -18.013 6.866 22.486 1.00 47.50 77 ALA A C 1
ATOM 579 O O . ALA A 1 77 ? -18.617 7.913 22.722 1.00 47.50 77 ALA A O 1
ATOM 580 N N . ALA A 1 78 ? -18.603 5.720 22.147 1.00 46.38 78 ALA A N 1
ATOM 581 C CA . ALA A 1 78 ? -20.004 5.461 22.443 1.00 46.38 78 ALA A CA 1
ATOM 582 C C . ALA A 1 78 ? -20.184 5.361 23.961 1.00 46.38 78 ALA A C 1
ATOM 584 O O . ALA A 1 78 ? -19.252 4.824 24.609 1.00 46.38 78 ALA A O 1
#

pLDDT: mean 90.8, std 10.87, range [46.38, 98.38]

Radius of gyration: 15.15 Å; chains: 1; bounding box: 34×34×38 Å

Foldseek 3Di:
DCPVPDPVNVVVVCVVVVPDDDPCVVVQQLDDDDPVQADHDDPPDDNCCRRAPPHDDFDDQVDADPVRHGRGDDDPDD

Sequence (78 aa):
PLASFTSVDVAAYMKAHDLPPHPLVAEGYLSIGCAPCTTPVKPGEDSRAGRWRGSEKTECGIHFTRNGKPVRKARVAA